Protein AF-A0A4Q2LUY7-F1 (afdb_monomer_lite)

pLDDT: mean 90.6, std 12.06, range [41.84, 98.25]

Secondary structure (DSSP, 8-state):
-EEEE-BHHHHHHHHHHHHTTS--SEEEEPPSEEETTTTEEESHHHHHHHTT--EEEEEEE-SEEETTTEEEESSHHHHHHHHHHHHHEEEEEEEE-GGGBT---SEEEE-GGG--EEEESSPPPGGGGGGGGTEEEEEETTTEEEEEE---

Foldseek 3Di:
DEEEFQAQVVVVVVVVCVVVVVDDDHYHHQAACADPVRNGHFDDSSLVVLLVAAEAEDEAEAQAAAQVQGTHHQDPRSLSNLLSSLVRYPAYEYEDEPNRANDHHDGRSDHNVSHFKYKYLDDHDPVCVVVLVQWPWDDDPVSIIITGGDDD

Radius of gyration: 15.7 Å; chains: 1; bounding box: 31×31×40 Å

Structure (mmCIF, N/CA/C/O backbone):
data_AF-A0A4Q2LUY7-F1
#
_entry.id   AF-A0A4Q2LUY7-F1
#
loop_
_atom_site.group_PDB
_atom_site.id
_atom_site.type_symbol
_atom_site.label_atom_id
_atom_site.label_alt_id
_atom_site.label_comp_id
_atom_site.label_asym_id
_atom_site.label_entity_id
_atom_site.label_seq_id
_atom_site.pdbx_PDB_ins_code
_atom_site.Cartn_x
_atom_site.Cartn_y
_atom_site.Cartn_z
_atom_site.occupancy
_atom_site.B_iso_or_equiv
_atom_site.auth_seq_id
_atom_site.auth_comp_id
_atom_site.auth_asym_id
_atom_site.auth_atom_id
_atom_site.pdbx_PDB_model_num
ATOM 1 N N . MET A 1 1 ? -18.488 5.460 6.030 1.00 92.62 1 MET A N 1
ATOM 2 C CA . MET A 1 1 ? -17.268 4.852 5.450 1.00 92.62 1 MET A CA 1
ATOM 3 C C . MET A 1 1 ? -16.310 4.504 6.582 1.00 92.62 1 MET A C 1
ATOM 5 O O . MET A 1 1 ? -16.239 5.269 7.539 1.00 92.62 1 MET A O 1
ATOM 9 N N . THR A 1 2 ? -15.612 3.371 6.491 1.00 96.94 2 THR A N 1
ATOM 10 C CA . THR A 1 2 ? -14.588 2.959 7.467 1.00 96.94 2 THR A CA 1
ATOM 11 C C . THR A 1 2 ? -13.242 2.887 6.763 1.00 96.94 2 THR A C 1
ATOM 13 O O . THR A 1 2 ? -13.165 2.321 5.676 1.00 96.94 2 THR A O 1
ATOM 16 N N . ILE A 1 3 ? -12.204 3.462 7.365 1.00 97.69 3 ILE A N 1
ATOM 17 C CA . ILE A 1 3 ? -10.841 3.465 6.832 1.00 97.69 3 ILE A CA 1
ATOM 18 C C . ILE A 1 3 ? -9.940 2.735 7.817 1.00 97.69 3 ILE A C 1
ATOM 20 O O . ILE A 1 3 ? -9.908 3.072 9.000 1.00 97.69 3 ILE A O 1
ATOM 24 N N . LEU A 1 4 ? -9.220 1.737 7.315 1.00 97.69 4 LEU A N 1
ATOM 25 C CA . LEU A 1 4 ? -8.141 1.072 8.028 1.00 97.69 4 LEU A CA 1
ATOM 26 C C . LEU A 1 4 ? -6.831 1.617 7.466 1.00 97.69 4 LEU A C 1
ATOM 28 O O . LEU A 1 4 ? -6.673 1.673 6.248 1.00 97.69 4 LEU A O 1
ATOM 32 N N . THR A 1 5 ? -5.914 2.041 8.329 1.00 97.25 5 THR A N 1
ATOM 33 C CA . THR A 1 5 ? -4.608 2.549 7.896 1.00 97.25 5 THR A CA 1
ATOM 34 C C . THR A 1 5 ? -3.522 2.109 8.855 1.00 97.25 5 THR A C 1
ATOM 36 O O . THR A 1 5 ? -3.697 2.173 10.069 1.00 97.25 5 THR A O 1
ATOM 39 N N . ASN A 1 6 ? -2.391 1.685 8.310 1.00 96.75 6 ASN A N 1
ATOM 40 C CA . ASN A 1 6 ? -1.151 1.522 9.056 1.00 96.75 6 ASN A CA 1
ATOM 41 C C . ASN A 1 6 ? -0.205 2.726 8.862 1.00 96.75 6 ASN A C 1
ATOM 43 O O . ASN A 1 6 ? 0.820 2.816 9.523 1.00 96.75 6 ASN A O 1
ATOM 47 N N . SER A 1 7 ? -0.548 3.672 7.981 1.00 97.00 7 SER A N 1
ATOM 48 C CA . SER A 1 7 ? 0.193 4.921 7.795 1.00 97.00 7 SER A CA 1
ATOM 49 C C . SER A 1 7 ? -0.200 5.945 8.859 1.00 97.00 7 SER A C 1
ATOM 51 O O . SER A 1 7 ? -1.373 6.327 8.965 1.00 97.00 7 SER A O 1
ATOM 53 N N . LEU A 1 8 ? 0.795 6.427 9.607 1.00 96.75 8 LEU A N 1
ATOM 54 C CA . LEU A 1 8 ? 0.646 7.514 10.573 1.00 96.75 8 LEU A CA 1
ATOM 55 C C . LEU A 1 8 ? 0.355 8.845 9.882 1.00 96.75 8 LEU A C 1
ATOM 57 O O . LEU A 1 8 ? -0.494 9.602 10.351 1.00 96.75 8 LEU A O 1
ATOM 61 N N . ALA A 1 9 ? 1.005 9.105 8.744 1.00 95.38 9 ALA A N 1
ATOM 62 C CA . ALA A 1 9 ? 0.749 10.300 7.947 1.00 95.38 9 ALA A CA 1
ATOM 63 C C . ALA A 1 9 ? -0.723 10.356 7.506 1.00 95.38 9 ALA A C 1
ATOM 65 O O . ALA A 1 9 ? -1.411 11.354 7.727 1.00 95.38 9 ALA A O 1
ATOM 66 N N . ALA A 1 10 ? -1.246 9.253 6.959 1.00 96.25 10 ALA A N 1
ATOM 67 C CA . ALA A 1 10 ? -2.651 9.169 6.572 1.00 96.25 10 ALA A CA 1
ATOM 68 C C . ALA A 1 10 ? -3.587 9.285 7.784 1.00 96.25 10 ALA A C 1
ATOM 70 O O . ALA A 1 10 ? -4.584 10.003 7.716 1.00 96.25 10 ALA A O 1
ATOM 71 N N . ALA A 1 11 ? -3.264 8.629 8.905 1.00 97.50 11 ALA A N 1
ATOM 72 C CA . ALA A 1 11 ? -4.050 8.730 10.134 1.00 97.50 11 ALA A CA 1
ATOM 73 C C . ALA A 1 11 ? -4.166 10.183 10.625 1.00 97.50 11 ALA A C 1
ATOM 75 O O . ALA A 1 11 ? -5.263 10.619 10.980 1.00 97.50 11 ALA A O 1
ATOM 76 N N . TYR A 1 12 ? -3.073 10.948 10.573 1.00 97.19 12 TYR A N 1
ATOM 77 C CA . TYR A 1 12 ? -3.058 12.362 10.941 1.00 97.19 12 TYR A CA 1
ATOM 78 C C . TYR A 1 12 ? -3.977 13.203 10.043 1.00 97.19 12 TYR A C 1
ATOM 80 O O . TYR A 1 12 ? -4.854 13.910 10.543 1.00 97.19 12 TYR A O 1
ATOM 88 N N . TYR A 1 13 ? -3.867 13.070 8.716 1.00 97.25 13 TYR A N 1
ATOM 89 C CA . TYR A 1 13 ? -4.734 13.805 7.785 1.00 97.25 13 TYR A CA 1
ATOM 90 C C . TYR A 1 13 ? -6.215 13.422 7.910 1.00 97.25 13 TYR A C 1
ATOM 92 O O . TYR A 1 13 ? -7.100 14.270 7.743 1.00 97.25 13 TYR A O 1
ATOM 100 N N . LEU A 1 14 ? -6.506 12.154 8.206 1.00 97.44 14 LEU A N 1
ATOM 101 C CA . LEU A 1 14 ? -7.869 11.683 8.445 1.00 97.44 14 LEU A CA 1
ATOM 102 C C . LEU A 1 14 ? -8.441 12.254 9.743 1.00 97.44 14 LEU A C 1
ATOM 104 O O . LEU A 1 14 ? -9.591 12.686 9.749 1.00 97.44 14 LEU A O 1
ATOM 108 N N . MET A 1 15 ? -7.643 12.312 10.810 1.00 97.44 15 MET A N 1
ATOM 109 C CA . MET A 1 15 ? -8.019 12.943 12.076 1.00 97.44 15 MET A CA 1
ATOM 110 C C . MET A 1 15 ? -8.332 14.433 11.886 1.00 97.44 15 MET A C 1
ATOM 112 O O . MET A 1 15 ? -9.402 14.888 12.281 1.00 97.44 15 MET A O 1
ATOM 116 N N . GLU A 1 16 ? -7.453 15.178 11.214 1.00 97.88 16 GLU A N 1
ATOM 117 C CA . GLU A 1 16 ? -7.684 16.583 10.842 1.00 97.88 16 GLU A CA 1
ATOM 118 C C . GLU A 1 16 ? -8.991 16.751 10.048 1.00 97.88 16 GLU A C 1
ATOM 120 O O . GLU A 1 16 ? -9.779 17.673 10.275 1.00 97.88 16 GLU A O 1
ATOM 125 N N . SER A 1 17 ? -9.258 15.835 9.115 1.00 97.44 17 SER A N 1
ATOM 126 C CA . SER A 1 17 ? -10.468 15.863 8.287 1.00 97.44 17 SER A CA 1
ATOM 127 C C . SER A 1 17 ? -11.742 15.543 9.080 1.00 97.44 17 SER A C 1
ATOM 129 O O . SER A 1 17 ? -12.781 16.137 8.793 1.00 97.44 17 SER A O 1
ATOM 131 N N . LEU A 1 18 ? -11.669 14.657 10.082 1.00 96.94 18 LEU A N 1
ATOM 132 C CA . LEU A 1 18 ? -12.763 14.386 11.024 1.00 96.94 18 LEU A CA 1
ATOM 133 C C . LEU A 1 18 ? -13.053 15.613 11.894 1.00 96.94 18 LEU A C 1
ATOM 135 O O . LEU A 1 18 ? -14.195 16.060 11.962 1.00 96.94 18 LEU A O 1
ATOM 139 N N . ASN A 1 19 ? -12.017 16.191 12.509 1.00 97.38 19 ASN A N 1
ATOM 140 C CA . ASN A 1 19 ? -12.147 17.342 13.407 1.00 97.38 19 ASN A CA 1
ATOM 141 C C . ASN A 1 19 ? -12.690 18.586 12.688 1.00 97.38 19 ASN A C 1
ATOM 143 O O . ASN A 1 19 ? -13.442 19.361 13.272 1.00 97.38 19 ASN A O 1
ATOM 147 N N . SER A 1 20 ? -12.337 18.761 11.411 1.00 97.50 20 SER A N 1
ATOM 148 C CA . SER A 1 20 ? -12.824 19.861 10.566 1.00 97.50 20 SER A CA 1
ATOM 149 C C . SER A 1 20 ? -14.149 19.571 9.848 1.00 97.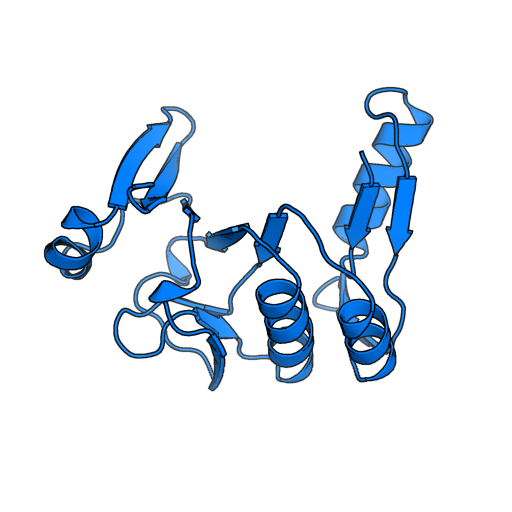50 20 SER A C 1
ATOM 151 O O . SER A 1 20 ? -14.618 20.410 9.083 1.00 97.50 20 SER A O 1
ATOM 153 N N . GLY A 1 21 ? -14.753 18.392 10.040 1.00 96.62 21 GLY A N 1
ATOM 154 C CA . GLY A 1 21 ? -16.014 18.011 9.392 1.00 96.62 21 GLY A CA 1
ATOM 155 C C . GLY A 1 21 ? -15.931 17.787 7.874 1.00 96.62 21 GLY A C 1
ATOM 156 O O . GLY A 1 21 ? -16.963 17.610 7.230 1.00 96.62 21 GLY A O 1
ATOM 157 N N . ARG A 1 22 ? -14.727 17.760 7.280 1.00 96.31 22 ARG A N 1
ATOM 158 C CA . ARG A 1 22 ? -14.513 17.459 5.846 1.00 96.31 22 ARG A CA 1
ATOM 159 C C . ARG A 1 22 ? -14.724 15.983 5.511 1.00 96.31 22 ARG A C 1
ATOM 161 O O . ARG A 1 22 ? -14.891 15.627 4.347 1.00 96.31 22 ARG A O 1
ATOM 168 N N . PHE A 1 23 ? -14.689 15.127 6.523 1.00 92.69 23 PHE A N 1
ATOM 169 C CA . PHE A 1 23 ? -14.927 13.698 6.419 1.00 92.69 23 PHE A CA 1
ATOM 170 C C . PHE A 1 23 ? -15.765 13.231 7.613 1.00 92.69 23 PHE A C 1
ATOM 172 O O . PHE A 1 23 ? -15.579 13.703 8.730 1.00 92.69 23 PHE A O 1
ATOM 179 N N . SER A 1 24 ? -16.666 12.275 7.384 1.00 94.88 24 SER A N 1
ATOM 180 C CA . SER A 1 24 ? -17.398 11.576 8.438 1.00 94.88 24 SER A CA 1
ATOM 181 C C . SER A 1 24 ? -17.274 10.063 8.256 1.00 94.88 24 SER A C 1
ATOM 183 O O . SER A 1 24 ? -17.415 9.513 7.158 1.00 94.88 24 SER A O 1
ATOM 185 N N . GLY A 1 25 ? -16.980 9.361 9.347 1.00 95.62 25 GLY A N 1
ATOM 186 C CA . GLY A 1 25 ? -16.770 7.922 9.311 1.00 95.62 25 GLY A CA 1
ATOM 187 C C . GLY A 1 25 ? -15.943 7.414 10.479 1.00 95.62 25 GLY A C 1
ATOM 188 O O . GLY A 1 25 ? -15.741 8.113 11.468 1.00 95.62 25 GLY A O 1
ATOM 189 N N . LYS A 1 26 ? -15.471 6.174 10.349 1.00 96.81 26 LYS A N 1
ATOM 190 C CA . LYS A 1 26 ? -14.622 5.513 11.343 1.00 96.81 26 LYS A CA 1
ATOM 191 C C . LYS A 1 26 ? -13.213 5.349 10.792 1.00 96.81 26 LYS A C 1
ATOM 193 O O . LYS A 1 26 ? -13.049 4.891 9.664 1.00 96.81 26 LYS A O 1
ATOM 198 N N . VAL A 1 27 ? -12.214 5.668 11.605 1.00 97.38 27 VAL A N 1
ATOM 199 C CA . VAL A 1 27 ? -10.804 5.399 11.307 1.00 97.38 27 VAL A CA 1
ATOM 200 C C . VAL A 1 27 ? -10.303 4.367 12.309 1.00 97.38 27 VAL A C 1
ATOM 202 O O . VAL A 1 27 ? -10.523 4.508 13.510 1.00 97.38 27 VAL A O 1
ATOM 205 N N . ILE A 1 28 ? -9.678 3.308 11.807 1.00 96.94 28 ILE A N 1
ATOM 206 C CA . ILE A 1 28 ? -9.009 2.279 12.599 1.00 96.94 28 ILE A CA 1
ATOM 207 C C . ILE A 1 28 ? -7.534 2.334 12.221 1.00 96.94 28 ILE A C 1
ATOM 209 O O . ILE A 1 28 ? -7.175 2.072 11.072 1.00 96.94 28 ILE A O 1
ATOM 213 N N . VAL A 1 29 ? -6.686 2.686 13.183 1.00 96.94 29 VAL A N 1
ATOM 214 C CA . VAL A 1 29 ? -5.236 2.633 12.998 1.00 96.94 29 VAL A CA 1
ATOM 215 C C . VAL A 1 29 ? -4.768 1.222 13.331 1.00 96.94 29 VAL A C 1
ATOM 217 O O . VAL A 1 29 ? -5.043 0.713 14.418 1.00 96.94 29 VAL A O 1
ATOM 220 N N . ILE A 1 30 ? -4.106 0.577 12.376 1.00 95.50 30 ILE A N 1
ATOM 221 C CA . ILE A 1 30 ? -3.534 -0.756 12.546 1.00 95.50 30 ILE A CA 1
ATOM 222 C C . ILE A 1 30 ? -2.234 -0.603 13.344 1.00 95.50 30 ILE A C 1
ATOM 224 O O . ILE A 1 30 ? -1.324 0.102 12.917 1.00 95.50 30 ILE A O 1
ATOM 228 N N . GLY A 1 31 ? -2.185 -1.225 14.524 1.00 93.75 31 GLY A N 1
ATOM 229 C CA . GLY A 1 31 ? -1.021 -1.218 15.414 1.00 93.75 31 GLY A CA 1
ATOM 230 C C . GLY A 1 31 ? 0.050 -2.243 15.024 1.00 93.75 31 GLY A C 1
ATOM 231 O O . GLY A 1 31 ? -0.160 -3.065 14.134 1.00 93.75 31 GLY A O 1
ATOM 232 N N . GLY A 1 32 ? 1.192 -2.201 15.715 1.00 95.50 32 GLY A N 1
ATOM 233 C CA . GLY A 1 32 ? 2.371 -3.004 15.386 1.00 95.50 32 GLY A CA 1
ATOM 234 C C . GLY A 1 32 ? 3.677 -2.275 15.693 1.00 95.50 32 GLY A C 1
ATOM 235 O O . GLY A 1 32 ? 3.738 -1.457 16.612 1.00 95.50 32 GLY A O 1
ATOM 236 N N . GLU A 1 33 ? 4.706 -2.584 14.917 1.00 96.06 33 GLU A N 1
ATOM 237 C CA . GLU A 1 33 ? 6.043 -2.001 15.000 1.00 96.06 33 GLU A CA 1
ATOM 238 C C . GLU A 1 33 ? 6.119 -0.717 14.173 1.00 96.06 33 GLU A C 1
ATOM 240 O O . GLU A 1 33 ? 5.688 -0.682 13.024 1.00 96.06 33 GLU A O 1
ATOM 245 N N . LEU A 1 34 ? 6.643 0.355 14.766 1.00 96.12 34 LEU A N 1
ATOM 246 C CA . LEU A 1 34 ? 6.767 1.658 14.117 1.00 96.12 34 LEU A CA 1
ATOM 247 C C . LEU A 1 34 ? 7.992 1.692 13.197 1.00 96.12 34 LEU A C 1
ATOM 249 O O . LEU A 1 34 ? 9.105 1.458 13.663 1.00 96.12 34 LEU A O 1
ATOM 253 N N . ASN A 1 35 ? 7.798 2.110 11.946 1.00 94.81 35 ASN A N 1
ATOM 254 C CA . ASN A 1 35 ? 8.866 2.562 11.061 1.00 94.81 35 ASN A CA 1
ATOM 255 C C . ASN A 1 35 ? 8.835 4.103 10.961 1.00 94.81 35 ASN A C 1
ATOM 257 O O . ASN A 1 35 ? 7.969 4.663 10.279 1.00 94.81 35 ASN A O 1
ATOM 261 N N . PRO A 1 36 ? 9.755 4.821 11.636 1.00 93.88 36 PRO A N 1
ATOM 262 C CA . PRO A 1 36 ? 9.765 6.282 11.623 1.00 93.88 36 PRO A CA 1
ATOM 263 C C . PRO A 1 36 ? 10.072 6.886 10.249 1.00 93.88 36 PRO A C 1
ATOM 265 O O . PRO A 1 36 ? 9.510 7.927 9.914 1.00 93.88 36 PRO A O 1
ATOM 268 N N . GLU A 1 37 ? 10.938 6.248 9.456 1.00 92.69 37 GLU A N 1
ATOM 269 C CA . GLU A 1 37 ? 11.359 6.762 8.145 1.00 92.69 37 GLU A CA 1
ATOM 270 C C . GLU A 1 37 ? 10.210 6.725 7.136 1.00 92.69 37 GLU A C 1
ATOM 272 O O . GLU A 1 37 ? 10.023 7.662 6.361 1.00 92.69 37 GLU A O 1
ATOM 277 N N . GLN A 1 38 ? 9.405 5.665 7.185 1.00 91.31 38 GLN A N 1
ATOM 278 C CA . GLN A 1 38 ? 8.254 5.477 6.299 1.00 91.31 38 GLN A CA 1
ATOM 279 C C . GLN A 1 38 ? 6.942 6.014 6.883 1.00 91.31 38 GLN A C 1
ATOM 281 O O . GLN A 1 38 ? 5.918 6.030 6.199 1.00 91.31 38 GLN A O 1
ATOM 286 N N . GLN A 1 39 ? 6.961 6.477 8.139 1.00 95.25 39 GLN A N 1
ATOM 287 C CA . GLN A 1 39 ? 5.778 6.921 8.880 1.00 95.25 39 GLN A CA 1
ATOM 288 C C . GLN A 1 39 ? 4.643 5.884 8.842 1.00 95.25 39 GLN A C 1
ATOM 290 O O . GLN A 1 39 ? 3.464 6.221 8.672 1.00 95.25 39 GLN A O 1
ATOM 295 N N . SER A 1 40 ? 5.009 4.615 8.998 1.00 95.88 40 SER A N 1
ATOM 296 C CA . SER A 1 40 ? 4.120 3.458 8.921 1.00 95.88 40 SER A CA 1
ATOM 297 C C . SER A 1 40 ? 4.252 2.575 10.158 1.00 95.88 40 SER A C 1
ATOM 299 O O . SER A 1 40 ? 5.188 2.686 10.951 1.00 95.88 40 SER A O 1
ATOM 301 N N . ILE A 1 41 ? 3.262 1.710 10.338 1.00 97.06 41 ILE A N 1
ATOM 302 C CA . ILE A 1 41 ? 3.240 0.663 11.347 1.00 97.06 41 ILE A CA 1
ATOM 303 C C . ILE A 1 41 ? 3.134 -0.679 10.621 1.00 97.06 41 ILE A C 1
ATOM 305 O O . ILE A 1 41 ? 2.301 -0.842 9.733 1.00 97.06 41 ILE A O 1
ATOM 309 N N . SER A 1 42 ? 3.946 -1.661 10.979 1.00 95.25 42 SER A N 1
ATOM 310 C CA . SER A 1 42 ? 3.936 -2.976 10.331 1.00 95.25 42 SER A CA 1
ATOM 311 C C . SER A 1 42 ? 4.224 -4.099 11.334 1.00 95.25 42 SER A C 1
ATOM 313 O O . SER A 1 42 ? 4.050 -3.930 12.544 1.00 95.25 42 SER A O 1
ATOM 315 N N . GLY A 1 43 ? 4.558 -5.290 10.841 1.00 94.62 43 GLY A N 1
ATOM 316 C CA . GLY A 1 43 ? 4.836 -6.461 11.665 1.00 94.62 43 GLY A CA 1
ATOM 317 C C . GLY A 1 43 ? 3.603 -7.296 12.024 1.00 94.62 43 GLY A C 1
ATOM 318 O O . GLY A 1 43 ? 2.454 -6.993 11.678 1.00 94.62 43 GLY A O 1
ATOM 319 N N . ALA A 1 44 ? 3.859 -8.381 12.756 1.00 94.44 44 ALA A N 1
ATOM 320 C CA . ALA A 1 44 ? 2.923 -9.495 12.915 1.00 94.44 44 ALA A CA 1
ATOM 321 C C . ALA A 1 44 ? 1.573 -9.111 13.549 1.00 94.44 44 ALA A C 1
ATOM 323 O O . ALA A 1 44 ? 0.546 -9.710 13.224 1.00 94.44 44 ALA A O 1
ATOM 324 N N . LEU A 1 45 ? 1.552 -8.107 14.435 1.00 94.38 45 LEU A N 1
ATOM 325 C CA . LEU A 1 45 ? 0.312 -7.617 15.047 1.00 94.38 45 LEU A CA 1
ATOM 326 C C . LEU A 1 45 ? -0.625 -7.024 13.993 1.00 94.38 45 LEU A C 1
ATOM 328 O O . LEU A 1 45 ? -1.795 -7.405 13.925 1.00 94.38 45 LEU A O 1
ATOM 332 N N . GLY A 1 46 ? -0.107 -6.134 13.147 1.00 94.38 46 GLY A N 1
ATOM 333 C CA . GLY A 1 46 ? -0.892 -5.510 12.091 1.00 94.38 46 GLY A CA 1
ATOM 334 C C . GLY A 1 46 ? -1.354 -6.525 11.051 1.00 94.38 46 GLY A C 1
ATOM 335 O O . GLY A 1 46 ? -2.512 -6.502 10.634 1.00 94.38 46 GLY A O 1
ATOM 336 N N . GLU A 1 47 ? -0.487 -7.472 10.691 1.00 95.12 47 GLU A N 1
ATOM 337 C CA . GLU A 1 47 ? -0.818 -8.550 9.754 1.00 95.12 47 GLU A CA 1
ATOM 338 C C . GLU A 1 47 ? -1.941 -9.452 10.278 1.00 95.12 47 GLU A C 1
ATOM 340 O O . GLU A 1 47 ? -2.893 -9.760 9.553 1.00 95.12 47 GLU A O 1
ATOM 345 N N . GLY A 1 48 ? -1.857 -9.850 11.551 1.00 94.69 48 GLY A N 1
ATOM 346 C CA . GLY A 1 48 ? -2.874 -10.665 12.210 1.00 94.69 48 GLY A CA 1
ATOM 347 C C . GLY A 1 48 ? -4.216 -9.943 12.309 1.00 94.69 48 GLY A C 1
ATOM 348 O O . GLY A 1 48 ? -5.263 -10.541 12.054 1.00 94.69 48 GLY A O 1
ATOM 349 N N . VAL A 1 49 ? -4.200 -8.643 12.607 1.00 92.69 49 VAL A N 1
ATOM 350 C CA . VAL A 1 49 ? -5.401 -7.798 12.588 1.00 92.69 49 VAL A CA 1
ATOM 351 C C . VAL A 1 49 ? -5.984 -7.739 11.177 1.00 92.69 49 VAL A C 1
ATOM 353 O O . VAL A 1 49 ? -7.172 -8.004 11.007 1.00 92.69 49 VAL A O 1
ATOM 356 N N . MET A 1 50 ? -5.165 -7.476 10.156 1.00 94.06 50 MET A N 1
ATOM 357 C CA . MET A 1 50 ? -5.627 -7.341 8.771 1.00 94.06 50 MET A CA 1
ATOM 358 C C . MET A 1 50 ? -6.302 -8.616 8.247 1.00 94.06 50 MET A C 1
ATOM 360 O O . MET A 1 50 ? -7.286 -8.529 7.516 1.00 94.06 50 MET A O 1
ATOM 364 N N . SER A 1 51 ? -5.846 -9.794 8.687 1.00 90.50 51 SER A N 1
ATOM 365 C CA . SER A 1 51 ? -6.445 -11.086 8.320 1.00 90.50 51 SER A CA 1
ATOM 366 C C . SER 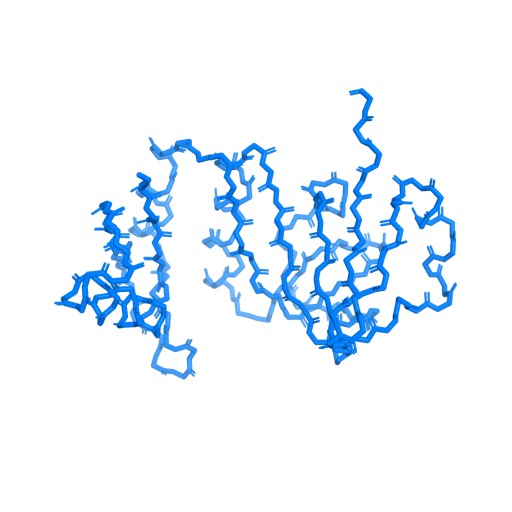A 1 51 ? -7.900 -11.275 8.782 1.00 90.50 51 SER A C 1
ATOM 368 O O . SER A 1 51 ? -8.614 -12.121 8.244 1.00 90.50 51 SER A O 1
ATOM 370 N N . GLN A 1 52 ? -8.360 -10.477 9.751 1.00 94.06 52 GLN A N 1
ATOM 371 C CA . GLN A 1 52 ? -9.726 -10.526 10.284 1.00 94.06 52 GLN A CA 1
ATOM 372 C C . GLN A 1 52 ? -10.688 -9.598 9.534 1.00 94.06 52 GLN A C 1
ATOM 374 O O . GLN A 1 52 ? -11.899 -9.653 9.754 1.00 94.06 52 GLN A O 1
ATOM 379 N N . PHE A 1 53 ? -10.171 -8.743 8.648 1.00 95.38 53 PHE A N 1
ATOM 380 C CA . PHE A 1 53 ? -10.976 -7.790 7.900 1.00 95.38 53 PHE A CA 1
ATOM 381 C C . PHE A 1 53 ? -11.181 -8.228 6.455 1.00 95.38 53 PHE A C 1
ATOM 383 O O . PHE A 1 53 ? -10.337 -8.861 5.825 1.00 95.38 53 PHE A O 1
ATOM 390 N N . ARG A 1 54 ? -12.320 -7.813 5.906 1.00 97.06 54 ARG A N 1
ATOM 391 C CA . ARG A 1 54 ? -12.529 -7.702 4.464 1.00 97.06 54 ARG A CA 1
ATOM 392 C C . ARG A 1 54 ? -12.837 -6.251 4.151 1.00 97.06 54 ARG A C 1
ATOM 394 O O . ARG A 1 54 ? -13.618 -5.626 4.868 1.00 97.06 54 ARG A O 1
ATOM 401 N N . VAL A 1 55 ? -12.208 -5.721 3.110 1.00 97.44 55 VAL A N 1
ATOM 402 C CA . VAL A 1 55 ? -12.365 -4.321 2.705 1.00 97.44 55 VAL A CA 1
ATOM 403 C C . VAL A 1 55 ? -12.754 -4.230 1.236 1.00 97.44 55 VAL A C 1
ATOM 405 O O . VAL A 1 55 ? -12.401 -5.079 0.415 1.00 97.44 55 VAL A O 1
ATOM 408 N N . ASP A 1 56 ? -13.482 -3.176 0.884 1.00 98.00 56 ASP A N 1
ATOM 409 C CA . ASP A 1 56 ? -13.877 -2.957 -0.508 1.00 98.00 56 ASP A CA 1
ATOM 410 C C . ASP A 1 56 ? -12.667 -2.585 -1.371 1.00 98.00 56 ASP A C 1
ATOM 412 O O . ASP A 1 56 ? -12.548 -3.027 -2.514 1.00 98.00 56 ASP A O 1
ATOM 416 N N . LYS A 1 57 ? -11.761 -1.768 -0.819 1.00 98.00 57 LYS A N 1
ATOM 417 C CA . LYS A 1 57 ? -10.610 -1.199 -1.523 1.00 98.00 57 LYS A CA 1
ATOM 418 C C . LYS A 1 57 ? -9.364 -1.197 -0.644 1.00 98.00 57 LYS A C 1
ATOM 420 O O . LYS A 1 57 ? -9.452 -0.841 0.528 1.00 98.00 57 LYS A O 1
ATOM 425 N N . ALA A 1 58 ? -8.217 -1.509 -1.240 1.00 97.94 58 ALA A N 1
ATOM 426 C CA . ALA A 1 58 ? -6.898 -1.273 -0.662 1.00 97.94 58 ALA A CA 1
ATOM 427 C C . ALA A 1 58 ? -6.100 -0.322 -1.555 1.00 97.94 58 ALA A C 1
ATOM 429 O O . ALA A 1 58 ? -6.024 -0.536 -2.765 1.00 97.94 58 ALA A O 1
ATOM 430 N N . PHE A 1 59 ? -5.505 0.701 -0.943 1.00 97.62 59 PHE A N 1
ATOM 431 C CA . PHE A 1 59 ? -4.559 1.613 -1.580 1.00 97.62 59 PHE A CA 1
ATOM 432 C C . PHE A 1 59 ? -3.156 1.237 -1.114 1.00 97.62 59 PHE A C 1
ATOM 434 O O . PHE A 1 59 ? -2.895 1.271 0.085 1.00 97.62 59 PHE A O 1
ATOM 441 N N . ILE A 1 60 ? -2.289 0.844 -2.043 1.00 96.81 60 ILE A N 1
ATOM 442 C CA . ILE A 1 60 ? -0.980 0.257 -1.747 1.00 96.81 60 ILE A CA 1
ATOM 443 C C . ILE A 1 60 ? 0.112 1.101 -2.404 1.00 96.81 60 ILE A C 1
ATOM 445 O O . ILE A 1 60 ? 0.088 1.310 -3.618 1.00 96.81 60 ILE A O 1
ATOM 449 N N . SER A 1 61 ? 1.054 1.581 -1.593 1.00 93.69 61 SER A N 1
ATOM 450 C CA . SER A 1 61 ? 2.338 2.104 -2.073 1.00 93.69 61 SER A CA 1
ATOM 451 C C . SER A 1 61 ? 3.283 0.939 -2.361 1.00 93.69 61 SER A C 1
ATOM 453 O O . SER A 1 61 ? 3.143 -0.124 -1.759 1.00 93.69 61 SER A O 1
ATOM 455 N N . VAL A 1 62 ? 4.215 1.117 -3.295 1.00 96.50 62 VAL A N 1
ATOM 456 C CA . VAL A 1 62 ? 5.108 0.043 -3.751 1.00 96.50 62 VAL A CA 1
ATOM 457 C C . VAL A 1 62 ? 6.535 0.541 -3.974 1.00 96.50 62 VAL A C 1
ATOM 459 O O . VAL A 1 62 ? 6.766 1.675 -4.402 1.00 96.50 62 VAL A O 1
ATOM 462 N N . GLY A 1 63 ? 7.505 -0.346 -3.768 1.00 96.69 63 GLY A N 1
ATOM 463 C CA . GLY A 1 63 ? 8.897 -0.161 -4.177 1.00 96.69 63 GLY A CA 1
ATOM 464 C C . GLY A 1 63 ? 9.127 -0.335 -5.685 1.00 96.69 63 GLY A C 1
ATOM 465 O O . GLY A 1 63 ? 10.062 0.263 -6.223 1.00 96.69 63 GLY A O 1
ATOM 466 N N . GLY A 1 64 ? 8.274 -1.097 -6.377 1.00 97.12 64 GLY A N 1
ATOM 467 C CA . GLY A 1 64 ? 8.340 -1.272 -7.829 1.00 97.12 64 GLY A CA 1
ATOM 468 C C . GLY A 1 64 ? 7.166 -2.047 -8.432 1.00 97.12 64 GLY A C 1
ATOM 469 O O . GLY A 1 64 ? 6.562 -2.898 -7.772 1.00 97.12 64 GLY A O 1
ATOM 470 N N . ILE A 1 65 ? 6.868 -1.753 -9.702 1.00 96.94 65 ILE A N 1
ATOM 471 C CA . ILE A 1 65 ? 5.907 -2.467 -10.550 1.00 96.94 65 ILE A CA 1
ATOM 472 C C . ILE A 1 65 ? 6.625 -3.018 -11.783 1.00 96.94 65 ILE A C 1
ATOM 474 O O . ILE A 1 65 ? 7.218 -2.260 -12.555 1.00 96.94 65 ILE A O 1
ATOM 478 N N . SER A 1 66 ? 6.487 -4.316 -12.035 1.00 94.94 66 SER A N 1
ATOM 479 C CA . SER A 1 66 ? 6.970 -4.969 -13.251 1.00 94.94 66 SER A CA 1
ATOM 480 C C . SER A 1 66 ? 5.924 -5.922 -13.830 1.00 94.94 66 SER A C 1
ATOM 482 O O . SER A 1 66 ? 5.062 -6.453 -13.127 1.00 94.94 66 SER A O 1
ATOM 484 N N . LEU A 1 67 ? 6.012 -6.175 -15.138 1.00 91.94 67 LEU A N 1
ATOM 485 C CA . LEU A 1 67 ? 5.159 -7.169 -15.800 1.00 91.94 67 LEU A CA 1
ATOM 486 C C . LEU A 1 67 ? 5.501 -8.608 -15.384 1.00 91.94 67 LEU A C 1
ATOM 488 O O . LEU A 1 67 ? 4.656 -9.489 -15.516 1.00 91.94 67 LEU A O 1
ATOM 492 N N . VAL A 1 68 ? 6.730 -8.839 -14.909 1.00 90.31 68 VAL A N 1
ATOM 493 C CA . VAL A 1 68 ? 7.254 -10.171 -14.582 1.00 90.31 68 VAL A CA 1
ATOM 494 C C . VAL A 1 68 ? 6.950 -10.545 -13.133 1.00 90.31 68 VAL A C 1
ATOM 496 O O . VAL A 1 68 ? 6.415 -11.622 -12.891 1.00 90.31 68 VAL A O 1
ATOM 499 N N . ARG A 1 69 ? 7.248 -9.658 -12.174 1.00 91.19 69 ARG A N 1
ATOM 500 C CA . ARG A 1 69 ? 7.098 -9.919 -10.728 1.00 91.19 69 ARG A CA 1
ATOM 501 C C . ARG A 1 69 ? 5.906 -9.215 -10.079 1.00 91.19 69 ARG A C 1
ATOM 503 O O . ARG A 1 69 ? 5.720 -9.305 -8.874 1.00 91.19 69 ARG A O 1
ATOM 510 N N . GLY A 1 70 ? 5.089 -8.503 -10.854 1.00 95.75 70 GLY A N 1
ATOM 511 C C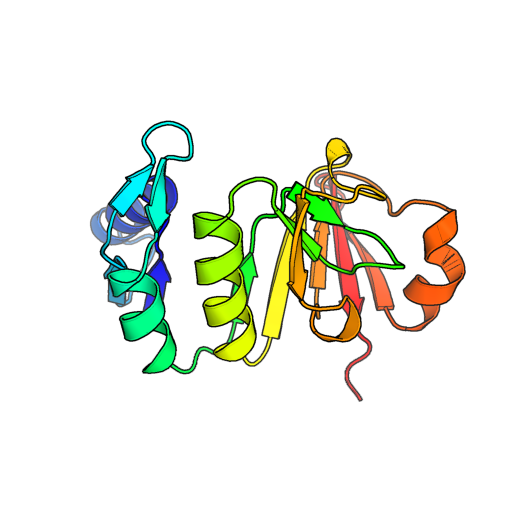A . GLY A 1 70 ? 3.949 -7.767 -10.318 1.00 95.75 70 GLY A CA 1
ATOM 512 C C . GLY A 1 70 ? 4.378 -6.567 -9.486 1.00 95.75 70 GLY A C 1
ATOM 513 O O . GLY A 1 70 ? 5.200 -5.769 -9.935 1.00 95.75 70 GLY A O 1
ATOM 514 N N . ILE A 1 71 ? 3.791 -6.416 -8.300 1.00 98.00 71 ILE A N 1
ATOM 515 C CA . ILE A 1 71 ? 4.153 -5.344 -7.370 1.00 98.00 71 ILE A CA 1
ATOM 516 C C . ILE A 1 71 ? 5.042 -5.864 -6.251 1.00 98.00 71 ILE A C 1
ATOM 518 O O . ILE A 1 71 ? 4.862 -6.979 -5.768 1.00 98.00 71 ILE A O 1
ATOM 522 N N . SER A 1 72 ? 6.003 -5.047 -5.837 1.00 98.25 72 SER A N 1
ATOM 523 C CA . SER A 1 72 ? 7.047 -5.425 -4.883 1.00 98.25 72 SER A CA 1
ATOM 524 C C . SER A 1 72 ? 7.470 -4.247 -4.007 1.00 98.25 72 SER A C 1
ATOM 526 O O . SER A 1 72 ? 7.275 -3.095 -4.396 1.00 98.25 72 SER A O 1
ATOM 528 N N . ASP A 1 73 ? 8.066 -4.541 -2.852 1.00 97.19 73 ASP A N 1
ATOM 529 C CA . ASP A 1 73 ? 8.679 -3.570 -1.943 1.00 97.19 73 ASP A CA 1
ATOM 530 C C . ASP A 1 73 ? 10.117 -3.957 -1.556 1.00 97.19 73 ASP A C 1
ATOM 532 O O . ASP A 1 73 ? 10.542 -5.104 -1.719 1.00 97.19 73 ASP A O 1
ATOM 536 N N . TYR A 1 74 ? 10.891 -2.974 -1.098 1.00 95.19 74 TYR A N 1
ATOM 537 C CA . TYR A 1 74 ? 12.240 -3.182 -0.572 1.00 95.19 74 TYR A CA 1
ATOM 538 C C . TYR A 1 74 ? 12.212 -3.551 0.910 1.00 95.19 74 TYR A C 1
ATOM 540 O O . TYR A 1 74 ? 13.092 -4.284 1.358 1.00 95.19 74 TYR A O 1
ATOM 548 N N . ASP A 1 75 ? 11.208 -3.071 1.648 1.00 94.62 75 ASP A N 1
ATOM 549 C CA . ASP A 1 75 ? 11.035 -3.388 3.061 1.00 94.62 75 ASP A CA 1
ATOM 550 C C . ASP A 1 75 ? 10.198 -4.666 3.235 1.00 94.62 75 ASP A C 1
ATOM 552 O O . ASP A 1 75 ? 9.107 -4.812 2.676 1.00 94.62 75 ASP A O 1
ATOM 556 N N . LEU A 1 76 ? 10.729 -5.621 4.004 1.00 94.88 76 LEU A N 1
ATOM 557 C CA . LEU A 1 76 ? 10.087 -6.916 4.240 1.00 94.88 76 LEU A CA 1
ATOM 558 C C . LEU A 1 76 ? 8.747 -6.759 4.973 1.00 94.88 76 LEU A C 1
ATOM 560 O O . LEU A 1 76 ? 7.771 -7.427 4.623 1.00 94.88 76 LEU A O 1
ATOM 564 N N . SER A 1 77 ? 8.709 -5.898 5.987 1.00 94.25 77 SER A N 1
ATOM 565 C CA . SER A 1 77 ? 7.554 -5.707 6.858 1.00 94.25 77 SER A CA 1
ATOM 566 C C . SER A 1 77 ? 6.442 -4.954 6.130 1.00 94.25 77 SER A C 1
ATOM 568 O O . SER A 1 77 ? 5.273 -5.337 6.237 1.00 94.25 77 SER A O 1
ATOM 570 N N . GLU A 1 78 ? 6.787 -3.954 5.314 1.00 95.19 78 GLU A N 1
ATOM 571 C CA . GLU A 1 78 ? 5.816 -3.274 4.446 1.00 95.19 78 GLU A CA 1
ATOM 572 C C . GLU A 1 78 ? 5.273 -4.193 3.353 1.00 95.19 78 GLU A C 1
ATOM 574 O O . GLU A 1 78 ? 4.065 -4.202 3.085 1.00 95.19 78 GLU A O 1
ATOM 579 N N . ALA A 1 79 ? 6.134 -5.018 2.747 1.00 96.75 79 ALA A N 1
ATOM 580 C CA . ALA A 1 79 ? 5.687 -5.998 1.766 1.00 96.75 79 ALA A CA 1
ATOM 581 C C . ALA A 1 79 ? 4.695 -6.996 2.386 1.00 96.75 79 ALA A C 1
ATOM 583 O O . ALA A 1 79 ? 3.679 -7.333 1.768 1.00 96.75 79 ALA A O 1
ATOM 584 N N . ALA A 1 80 ? 4.964 -7.450 3.615 1.00 96.62 80 ALA A N 1
ATOM 585 C CA . ALA A 1 80 ? 4.125 -8.406 4.327 1.00 96.62 80 ALA A CA 1
ATOM 586 C C . ALA A 1 80 ? 2.739 -7.830 4.657 1.00 96.62 80 ALA A C 1
ATOM 588 O O . ALA A 1 80 ? 1.724 -8.435 4.294 1.00 96.62 80 ALA A O 1
ATOM 589 N N . ILE A 1 81 ? 2.665 -6.641 5.267 1.00 96.62 81 ILE A N 1
ATOM 590 C CA . ILE A 1 81 ? 1.372 -6.019 5.588 1.00 96.62 81 ILE A CA 1
ATOM 591 C C . ILE A 1 81 ? 0.594 -5.646 4.321 1.00 96.62 81 ILE A C 1
ATOM 593 O O . ILE A 1 81 ? -0.607 -5.917 4.240 1.00 96.62 81 ILE A O 1
ATOM 597 N N . SER A 1 82 ? 1.267 -5.127 3.288 1.00 97.25 82 SER A N 1
ATOM 598 C CA . SER A 1 82 ? 0.642 -4.804 2.000 1.00 97.25 82 SER A CA 1
ATOM 599 C C . SER A 1 82 ? 0.048 -6.044 1.337 1.00 97.25 82 SER A C 1
ATOM 601 O O . SER A 1 82 ? -1.060 -5.985 0.801 1.00 97.25 82 SER A O 1
ATOM 603 N N . ARG A 1 83 ? 0.718 -7.201 1.432 1.00 97.62 83 ARG A N 1
ATOM 604 C CA . ARG A 1 83 ? 0.176 -8.475 0.939 1.00 97.62 83 ARG A CA 1
ATOM 605 C C . ARG A 1 83 ? -1.127 -8.831 1.652 1.00 97.62 83 ARG A C 1
ATOM 607 O O . ARG A 1 83 ? -2.110 -9.145 0.983 1.00 97.62 83 ARG A O 1
ATOM 614 N N . ARG A 1 84 ? -1.185 -8.689 2.981 1.00 97.50 84 ARG A N 1
ATOM 615 C CA . ARG A 1 84 ? -2.429 -8.908 3.746 1.00 97.50 84 ARG A CA 1
ATOM 616 C C . ARG A 1 84 ? -3.538 -7.945 3.332 1.00 97.50 84 ARG A C 1
ATOM 618 O O . ARG A 1 84 ? -4.691 -8.354 3.215 1.00 97.50 84 ARG A O 1
ATOM 625 N N . MET A 1 85 ? -3.204 -6.683 3.065 1.00 97.69 85 MET A N 1
ATOM 626 C CA . MET A 1 85 ? -4.174 -5.705 2.567 1.00 97.69 85 MET A CA 1
ATOM 627 C C . MET A 1 85 ? -4.719 -6.087 1.183 1.00 97.69 85 MET A C 1
ATOM 629 O O . MET A 1 85 ? -5.924 -5.993 0.954 1.00 97.69 85 MET A O 1
ATOM 633 N N . VAL A 1 86 ? -3.862 -6.565 0.273 1.00 97.88 86 VAL A N 1
ATOM 634 C CA . VAL A 1 86 ? -4.263 -7.073 -1.053 1.00 97.88 86 VAL A CA 1
ATOM 635 C C . VAL A 1 86 ? -5.156 -8.314 -0.946 1.00 97.88 86 VAL A C 1
ATOM 637 O O . VAL A 1 86 ? -6.103 -8.465 -1.721 1.00 97.88 86 VAL A O 1
ATOM 640 N N . GLU A 1 87 ? -4.865 -9.220 -0.015 1.00 97.25 87 GLU A N 1
ATOM 641 C CA . GLU A 1 87 ? -5.659 -10.433 0.221 1.00 97.25 87 GLU A CA 1
ATOM 642 C C . GLU A 1 87 ? -7.050 -10.114 0.787 1.00 97.25 87 GLU A C 1
ATOM 644 O O . GLU A 1 87 ? -8.040 -10.735 0.393 1.00 97.25 87 GLU A O 1
ATOM 649 N N . ALA A 1 88 ? -7.136 -9.128 1.682 1.00 97.12 88 ALA A N 1
ATOM 650 C CA . ALA A 1 88 ? -8.379 -8.702 2.317 1.00 97.12 88 ALA A CA 1
ATOM 651 C C . ALA A 1 88 ? -9.279 -7.842 1.410 1.00 97.12 88 ALA A C 1
ATOM 653 O O . ALA A 1 88 ? -10.473 -7.694 1.698 1.00 97.12 88 ALA A O 1
ATOM 654 N N . ALA A 1 89 ? -8.725 -7.252 0.347 1.00 97.75 89 ALA A N 1
ATOM 655 C CA . ALA A 1 89 ? -9.424 -6.297 -0.504 1.00 97.75 89 ALA A CA 1
ATOM 656 C C . ALA A 1 89 ? -10.118 -6.934 -1.712 1.00 97.75 89 ALA A C 1
ATOM 658 O O . ALA A 1 89 ? -9.557 -7.777 -2.412 1.00 97.75 89 ALA A O 1
ATOM 659 N N . SER A 1 90 ? -11.320 -6.439 -2.016 1.00 97.38 90 SER A N 1
ATOM 660 C CA . SER A 1 90 ? -12.011 -6.762 -3.274 1.00 97.38 90 SER A CA 1
ATOM 661 C C . SER A 1 90 ? -11.424 -6.012 -4.474 1.00 97.38 90 SER A C 1
ATOM 663 O O . SER A 1 90 ? -11.496 -6.498 -5.597 1.00 97.38 90 SER A O 1
ATOM 665 N N . GLN A 1 91 ? -10.840 -4.830 -4.252 1.00 97.19 91 GLN A N 1
ATOM 666 C CA . GLN A 1 91 ? -10.190 -4.029 -5.285 1.00 97.19 91 GLN A CA 1
ATOM 667 C C . GLN A 1 91 ? -8.855 -3.468 -4.780 1.00 97.19 91 GLN A C 1
ATOM 669 O O . GLN A 1 91 ? -8.806 -2.711 -3.813 1.00 97.19 91 GLN A O 1
ATOM 674 N N . THR A 1 92 ? -7.772 -3.793 -5.476 1.00 97.75 92 THR A N 1
ATOM 675 C CA . THR A 1 92 ? -6.422 -3.289 -5.184 1.00 97.75 92 THR A CA 1
ATOM 676 C C . THR A 1 92 ? -6.075 -2.126 -6.104 1.00 97.75 92 THR A C 1
ATOM 678 O O . THR A 1 92 ? -6.138 -2.257 -7.329 1.00 97.75 92 THR A O 1
ATOM 681 N N . ILE A 1 93 ? -5.690 -1.006 -5.503 1.00 97.56 93 ILE A N 1
ATOM 682 C CA . ILE A 1 93 ? -5.312 0.243 -6.159 1.00 97.56 93 ILE A CA 1
ATOM 683 C C . ILE A 1 93 ? -3.869 0.542 -5.766 1.00 97.56 93 ILE A C 1
ATOM 685 O O . ILE A 1 93 ? -3.567 0.710 -4.589 1.00 97.56 93 ILE A O 1
ATOM 689 N N . VAL A 1 94 ? -2.978 0.596 -6.744 1.00 97.00 94 VAL A N 1
ATOM 690 C CA . VAL A 1 94 ? -1.556 0.863 -6.529 1.00 97.00 94 VAL A CA 1
ATOM 691 C C . VAL A 1 94 ? -1.270 2.325 -6.819 1.00 97.00 94 VAL A C 1
ATOM 693 O O . VAL A 1 94 ? -1.703 2.846 -7.846 1.00 97.00 94 VAL A O 1
ATOM 696 N N . LEU A 1 95 ? -0.547 2.975 -5.913 1.00 95.25 95 LEU A N 1
ATOM 697 C CA . LEU A 1 95 ? -0.065 4.343 -6.061 1.00 95.25 95 LEU A CA 1
ATOM 698 C C . LEU A 1 95 ? 1.442 4.283 -6.318 1.00 95.25 95 LEU A C 1
ATOM 700 O O . LEU A 1 95 ? 2.178 3.727 -5.504 1.00 95.25 95 LEU A O 1
ATOM 704 N N . ALA A 1 96 ? 1.897 4.811 -7.452 1.00 94.06 96 ALA A N 1
ATOM 705 C CA . ALA A 1 96 ? 3.293 4.706 -7.862 1.00 94.06 96 ALA A CA 1
ATOM 706 C C . ALA A 1 96 ? 3.741 5.933 -8.655 1.00 94.06 96 ALA A C 1
ATOM 708 O O . ALA A 1 96 ? 3.115 6.291 -9.652 1.00 94.06 96 ALA A O 1
ATOM 709 N N . ASP A 1 97 ? 4.850 6.548 -8.254 1.00 93.25 97 ASP A N 1
ATOM 710 C CA . ASP A 1 97 ? 5.522 7.522 -9.110 1.00 93.25 97 ASP A CA 1
ATOM 711 C C . ASP A 1 97 ? 6.261 6.833 -10.276 1.00 93.25 97 ASP A C 1
ATOM 713 O O . ASP A 1 97 ? 6.379 5.603 -10.343 1.00 93.25 97 ASP A O 1
ATOM 717 N N . ASP A 1 98 ? 6.748 7.634 -11.216 1.00 93.44 98 ASP A N 1
ATOM 718 C CA . ASP A 1 98 ? 7.478 7.188 -12.399 1.00 93.44 98 ASP A CA 1
ATOM 719 C C . ASP A 1 98 ? 8.720 6.353 -12.066 1.00 93.44 98 ASP A C 1
ATOM 721 O O . ASP A 1 98 ? 9.031 5.399 -12.784 1.00 93.44 98 ASP A O 1
ATOM 725 N N . SER A 1 99 ? 9.381 6.640 -10.939 1.00 94.81 99 SER A N 1
ATOM 726 C CA . SER A 1 99 ? 10.577 5.917 -10.502 1.00 94.81 99 SER A CA 1
ATOM 727 C C . SER A 1 99 ? 10.292 4.459 -10.138 1.00 94.81 99 SER A C 1
ATOM 729 O O . SER A 1 99 ? 11.226 3.657 -10.102 1.00 94.81 99 SER A O 1
ATOM 731 N N . LYS A 1 100 ? 9.024 4.096 -9.890 1.00 95.69 100 LYS A N 1
ATOM 732 C CA . LYS A 1 100 ? 8.585 2.736 -9.534 1.00 95.69 100 LYS A CA 1
ATOM 733 C C . LYS A 1 100 ? 8.146 1.903 -10.739 1.00 95.69 100 LYS A C 1
ATOM 735 O O . LYS A 1 100 ? 7.975 0.690 -10.605 1.00 95.69 100 LYS A O 1
ATOM 740 N N . LEU A 1 101 ? 7.943 2.512 -11.906 1.00 94.25 101 LEU A N 1
ATOM 741 C CA . LEU A 1 101 ? 7.481 1.807 -13.104 1.00 94.25 101 LEU A CA 1
ATOM 742 C C . LEU A 1 101 ? 8.637 1.027 -13.750 1.00 94.25 101 LEU A C 1
ATOM 744 O O . LEU A 1 101 ? 9.749 1.535 -13.871 1.00 94.25 101 LEU A O 1
ATOM 748 N N . ASN A 1 102 ? 8.378 -0.213 -14.183 1.00 94.38 102 ASN A N 1
ATOM 749 C CA . ASN A 1 102 ? 9.406 -1.146 -14.674 1.00 94.38 102 ASN A CA 1
ATOM 750 C C . ASN A 1 102 ? 10.552 -1.388 -13.683 1.00 94.38 102 ASN A C 1
ATOM 752 O O . ASN A 1 102 ? 11.706 -1.596 -14.069 1.00 94.38 102 ASN A O 1
ATOM 756 N N . LYS A 1 103 ? 10.233 -1.371 -12.391 1.00 95.94 103 LYS A N 1
ATOM 757 C CA . LYS A 1 103 ? 11.175 -1.703 -11.329 1.00 95.94 103 LYS A CA 1
ATOM 758 C C . LYS A 1 103 ? 10.722 -2.939 -10.590 1.00 95.94 103 LYS A C 1
ATOM 760 O O . LYS A 1 103 ? 9.533 -3.179 -10.396 1.00 95.94 103 LYS A O 1
ATOM 765 N N . GLU A 1 104 ? 11.708 -3.693 -10.146 1.00 95.19 104 GLU A N 1
ATOM 766 C CA . GLU A 1 104 ? 11.529 -4.794 -9.220 1.00 95.19 104 GLU A CA 1
ATOM 767 C C . GLU A 1 104 ? 12.225 -4.416 -7.924 1.00 95.19 104 GLU A C 1
ATOM 769 O O . GLU A 1 104 ? 13.370 -3.961 -7.934 1.00 95.19 104 GLU A O 1
ATOM 774 N N . ALA A 1 105 ? 11.515 -4.591 -6.822 1.00 95.25 105 ALA A N 1
ATOM 775 C CA . ALA A 1 105 ? 12.080 -4.497 -5.497 1.00 95.25 105 ALA A CA 1
ATOM 776 C C . ALA A 1 105 ? 12.362 -5.900 -4.942 1.00 95.25 105 ALA A C 1
ATOM 778 O O . ALA A 1 105 ? 12.112 -6.925 -5.587 1.00 95.25 105 ALA A 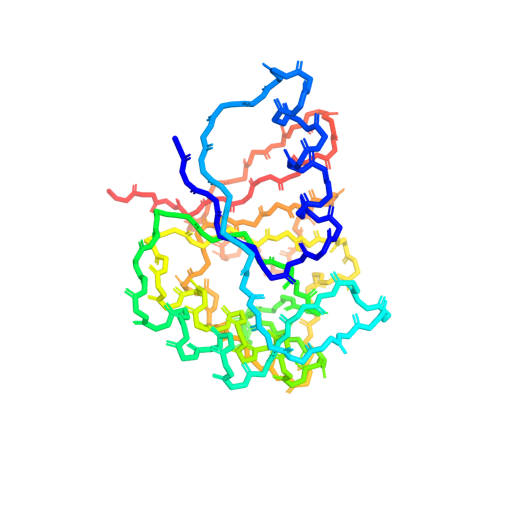O 1
ATOM 779 N N . PHE A 1 106 ? 12.938 -5.940 -3.745 1.00 94.50 106 PHE A N 1
ATOM 780 C CA . PHE A 1 106 ? 13.460 -7.165 -3.152 1.00 94.50 106 PHE A CA 1
ATOM 781 C C . PHE A 1 106 ? 12.372 -8.227 -2.912 1.00 94.50 106 PHE A C 1
ATOM 783 O O . PHE A 1 106 ? 12.573 -9.400 -3.241 1.00 94.50 106 PHE A O 1
ATOM 790 N N . MET A 1 107 ? 11.206 -7.816 -2.405 1.00 96.31 107 MET A N 1
ATOM 791 C CA . MET A 1 107 ? 10.117 -8.707 -2.013 1.00 96.31 107 MET A CA 1
ATOM 792 C C . MET A 1 107 ? 8.833 -8.420 -2.796 1.00 96.31 107 MET A C 1
ATOM 794 O O . MET A 1 107 ? 8.280 -7.330 -2.758 1.00 96.31 107 MET A O 1
ATOM 798 N N . GLU A 1 108 ? 8.309 -9.434 -3.471 1.00 97.25 108 GLU A N 1
ATOM 799 C CA . GLU A 1 108 ? 6.982 -9.438 -4.087 1.00 97.25 108 GLU A CA 1
ATOM 800 C C . GLU A 1 108 ? 5.847 -9.233 -3.063 1.00 97.25 108 GLU A C 1
ATOM 802 O O . GLU A 1 108 ? 5.742 -9.928 -2.054 1.00 97.25 108 GLU A O 1
ATOM 807 N N . ILE A 1 109 ? 4.935 -8.310 -3.342 1.00 98.25 109 ILE A N 1
ATOM 808 C CA . ILE A 1 109 ? 3.679 -8.161 -2.603 1.00 98.25 109 ILE A CA 1
ATOM 809 C C . ILE A 1 109 ? 2.639 -9.105 -3.209 1.00 98.25 109 ILE A C 1
ATOM 811 O O . ILE A 1 109 ? 2.111 -9.968 -2.506 1.00 98.25 109 ILE A O 1
ATOM 815 N N . CYS A 1 110 ? 2.348 -8.947 -4.505 1.00 98.00 110 CYS A N 1
ATOM 816 C CA . CYS A 1 110 ? 1.406 -9.782 -5.243 1.00 98.00 110 CYS A CA 1
ATOM 817 C C . CYS A 1 110 ? 1.650 -9.707 -6.765 1.00 98.00 110 CYS A C 1
ATOM 819 O O . CYS A 1 110 ? 2.220 -8.726 -7.262 1.00 98.00 110 CYS A O 1
ATOM 821 N N . PRO A 1 111 ? 1.170 -10.699 -7.534 1.00 96.12 111 PRO A N 1
ATOM 822 C CA . PRO A 1 111 ? 1.270 -10.666 -8.985 1.00 96.12 111 PRO A CA 1
ATOM 823 C C . PRO A 1 111 ? 0.355 -9.584 -9.582 1.00 96.12 111 PRO A C 1
ATOM 825 O O . PRO A 1 111 ? -0.707 -9.266 -9.035 1.00 96.12 111 PRO A O 1
ATOM 828 N N . LEU A 1 112 ? 0.732 -9.040 -10.745 1.00 92.69 112 LEU A N 1
ATOM 829 C CA . LEU A 1 112 ? 0.061 -7.882 -11.357 1.00 92.69 112 LEU A CA 1
ATOM 830 C C . LEU A 1 112 ? -1.439 -8.104 -11.611 1.00 92.69 112 LEU A C 1
ATOM 832 O O . LEU A 1 112 ? -2.227 -7.166 -11.572 1.00 92.69 112 LEU A O 1
ATOM 836 N N . GLN A 1 113 ? -1.861 -9.352 -11.821 1.00 91.19 113 GLN A N 1
ATOM 837 C CA . GLN A 1 113 ? -3.256 -9.726 -12.059 1.00 91.19 113 GLN A CA 1
ATOM 838 C C . GLN A 1 113 ? -4.168 -9.405 -10.867 1.00 91.19 113 GLN A C 1
ATOM 840 O O . GLN A 1 113 ? -5.369 -9.227 -11.058 1.00 91.19 113 GLN A O 1
ATOM 845 N N . ARG A 1 114 ? -3.618 -9.300 -9.649 1.00 95.00 114 ARG A N 1
ATOM 846 C CA . ARG A 1 114 ? -4.355 -8.871 -8.450 1.00 95.00 114 ARG A CA 1
ATOM 847 C C . ARG A 1 114 ? -4.519 -7.348 -8.368 1.00 95.00 114 ARG A C 1
ATOM 849 O O . ARG A 1 114 ? -5.340 -6.874 -7.585 1.00 95.00 114 ARG A O 1
ATOM 856 N N . VAL A 1 115 ? -3.779 -6.576 -9.165 1.00 94.56 115 VAL A N 1
ATOM 857 C CA . VAL A 1 115 ? -3.840 -5.109 -9.187 1.00 94.56 115 VAL A CA 1
ATOM 858 C C . VAL A 1 115 ? -4.915 -4.645 -10.158 1.00 94.56 115 VAL A C 1
ATOM 860 O O . VAL A 1 115 ? -4.822 -4.858 -11.364 1.00 94.56 115 VAL A O 1
ATOM 863 N N . HIS A 1 116 ? -5.924 -3.953 -9.642 1.00 94.00 116 HIS A N 1
ATOM 864 C CA . HIS A 1 116 ? -7.077 -3.537 -10.435 1.00 94.00 116 HIS A CA 1
ATOM 865 C C . HIS A 1 116 ? -6.888 -2.150 -11.032 1.00 94.00 116 HIS A C 1
ATOM 867 O O . HIS A 1 116 ? -7.370 -1.896 -12.131 1.00 94.00 116 HIS A O 1
ATOM 873 N N . ILE A 1 117 ? -6.233 -1.248 -10.298 1.00 93.94 117 ILE A N 1
ATOM 874 C CA . ILE A 1 117 ? -5.971 0.121 -10.735 1.00 93.94 117 ILE A CA 1
ATOM 875 C C . ILE A 1 117 ? -4.528 0.484 -10.397 1.00 93.94 117 ILE A C 1
ATOM 877 O O . ILE A 1 117 ? -4.086 0.220 -9.283 1.00 93.94 117 ILE A O 1
ATOM 881 N N . ILE A 1 118 ? -3.818 1.117 -11.328 1.00 93.75 118 ILE A N 1
ATOM 882 C CA . ILE A 1 118 ? -2.549 1.805 -11.069 1.00 93.75 118 ILE A CA 1
ATOM 883 C C . ILE A 1 118 ? -2.785 3.299 -11.261 1.00 93.75 118 ILE A C 1
ATOM 885 O O . ILE A 1 118 ? -3.325 3.717 -12.285 1.00 93.75 118 ILE A O 1
ATOM 889 N N . VAL A 1 119 ? -2.392 4.080 -10.265 1.00 93.31 119 VAL A N 1
ATOM 890 C CA . VAL A 1 119 ? -2.416 5.539 -10.267 1.00 93.31 119 VAL A CA 1
ATOM 891 C C . VAL A 1 119 ? -0.971 6.021 -10.267 1.00 93.31 119 VAL A C 1
ATOM 893 O O . VAL A 1 119 ? -0.217 5.697 -9.348 1.00 93.31 119 VAL A O 1
ATOM 896 N N . SER A 1 120 ? -0.592 6.783 -11.291 1.00 92.31 120 SER A N 1
ATOM 897 C CA . SER A 1 120 ? 0.768 7.306 -11.435 1.00 92.31 120 SER A CA 1
ATOM 898 C C . SER A 1 120 ? 0.804 8.755 -11.899 1.00 92.31 120 SER A C 1
ATOM 900 O O . SER A 1 120 ? -0.129 9.227 -12.543 1.00 92.31 120 SER A O 1
ATOM 902 N N . ASN A 1 121 ? 1.894 9.452 -11.578 1.00 91.06 121 ASN A N 1
ATOM 903 C CA . ASN A 1 121 ? 2.204 10.789 -12.088 1.00 91.06 121 ASN A CA 1
ATOM 904 C C . ASN A 1 121 ? 2.791 10.771 -13.517 1.00 91.06 121 ASN A C 1
ATOM 906 O O . ASN A 1 121 ? 3.087 11.830 -14.071 1.00 91.06 121 ASN A O 1
ATOM 910 N N . ALA A 1 122 ? 2.994 9.588 -14.105 1.00 88.62 122 ALA A N 1
ATOM 911 C CA . ALA A 1 122 ? 3.561 9.421 -15.435 1.00 88.62 122 ALA A CA 1
ATOM 912 C C . ALA A 1 122 ? 2.769 8.440 -16.300 1.00 88.62 122 ALA A C 1
ATOM 914 O O . ALA A 1 122 ? 1.962 7.635 -15.830 1.00 88.62 122 ALA A O 1
ATOM 915 N N . ALA A 1 123 ? 3.024 8.516 -17.606 1.00 86.25 123 ALA A N 1
ATOM 916 C CA . ALA A 1 123 ? 2.501 7.557 -18.562 1.00 86.25 123 ALA A CA 1
ATOM 917 C C . ALA A 1 123 ? 3.129 6.165 -18.345 1.00 86.25 123 ALA A C 1
ATOM 919 O O . ALA A 1 123 ? 4.298 6.070 -17.961 1.00 86.25 123 ALA A O 1
ATOM 920 N N . PRO A 1 124 ? 2.396 5.075 -18.629 1.00 86.69 124 PRO A N 1
ATOM 921 C CA . PRO A 1 124 ? 2.919 3.728 -18.529 1.00 86.69 124 PRO A CA 1
ATOM 922 C C . PRO A 1 124 ? 4.100 3.551 -19.486 1.00 86.69 124 PRO A C 1
ATOM 924 O O . PRO A 1 124 ? 4.078 4.086 -20.603 1.00 86.69 124 PRO A O 1
ATOM 927 N N . PRO A 1 125 ? 5.104 2.750 -19.098 1.00 89.19 125 PRO A N 1
ATOM 928 C CA . PRO A 1 125 ? 6.195 2.398 -19.986 1.00 89.19 125 PRO A CA 1
ATOM 929 C C . PRO A 1 125 ? 5.690 1.782 -21.292 1.00 89.19 125 PRO A C 1
ATOM 931 O O . PRO A 1 125 ? 4.715 1.030 -21.309 1.00 89.19 125 PRO A O 1
ATOM 934 N N . ARG A 1 126 ? 6.388 2.050 -22.402 1.00 88.12 126 ARG A N 1
ATOM 935 C CA . ARG A 1 126 ? 6.004 1.546 -23.736 1.00 88.12 126 ARG A CA 1
ATOM 936 C C . ARG A 1 126 ? 5.875 0.022 -23.774 1.00 88.12 126 ARG A C 1
ATOM 938 O O . ARG A 1 126 ? 5.003 -0.513 -24.453 1.00 88.12 126 ARG A O 1
ATOM 945 N N . GLU A 1 127 ? 6.713 -0.666 -23.008 1.00 87.88 127 GLU A N 1
ATOM 946 C CA . GLU A 1 127 ? 6.727 -2.127 -22.892 1.00 87.88 127 GLU A CA 1
ATOM 947 C C . GLU A 1 127 ? 5.430 -2.696 -22.299 1.00 87.88 127 GLU A C 1
ATOM 949 O O . GLU A 1 127 ? 5.092 -3.852 -22.541 1.00 87.88 127 GLU A O 1
ATOM 954 N N . TRP A 1 128 ? 4.643 -1.885 -21.585 1.00 88.94 128 TRP A N 1
ATOM 955 C CA . TRP A 1 128 ? 3.353 -2.304 -21.032 1.00 88.94 128 TRP A CA 1
ATOM 956 C C . TRP A 1 128 ? 2.253 -2.406 -22.091 1.00 88.94 128 TRP A C 1
ATOM 958 O O . TRP A 1 128 ? 1.146 -2.832 -21.770 1.00 88.94 128 TRP A O 1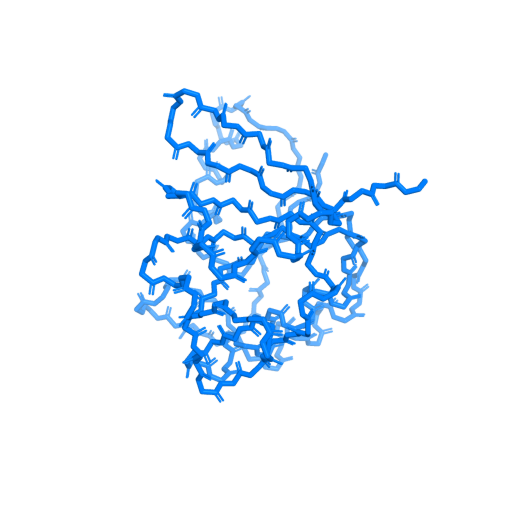
ATOM 968 N N . GLY A 1 129 ? 2.534 -2.075 -23.357 1.00 84.12 129 GLY A N 1
ATOM 969 C CA . GLY A 1 129 ? 1.542 -1.978 -24.431 1.00 84.12 129 GLY A CA 1
ATOM 970 C C . GLY A 1 129 ? 0.591 -3.174 -24.561 1.00 84.12 129 GLY A C 1
ATOM 971 O O . GLY A 1 129 ? -0.591 -2.983 -24.840 1.00 84.12 129 GLY A O 1
ATOM 972 N N . GLN A 1 130 ? 1.054 -4.406 -24.325 1.00 82.44 130 GLN A N 1
ATOM 973 C CA . GLN A 1 130 ? 0.181 -5.585 -24.367 1.00 82.44 130 GLN A CA 1
ATOM 974 C C . GLN A 1 130 ? -0.688 -5.726 -23.112 1.00 82.44 130 GLN A C 1
ATOM 976 O O . GLN A 1 130 ? -1.867 -6.054 -23.228 1.00 82.44 130 GLN A O 1
ATOM 981 N N . MET A 1 131 ? -0.137 -5.424 -21.933 1.00 81.75 131 MET A N 1
ATOM 982 C CA . MET A 1 131 ? -0.878 -5.402 -20.668 1.00 81.75 131 MET A CA 1
ATOM 983 C C . MET A 1 131 ? -1.980 -4.337 -20.698 1.00 81.75 131 MET A C 1
ATOM 985 O O . MET A 1 131 ? -3.115 -4.615 -20.316 1.00 81.75 131 MET A O 1
ATOM 989 N N . LEU A 1 132 ? -1.685 -3.164 -21.265 1.00 80.81 132 LEU A N 1
ATOM 990 C CA . LEU A 1 132 ? -2.639 -2.066 -21.413 1.00 80.81 132 LEU A CA 1
ATOM 991 C C . LEU A 1 132 ? -3.848 -2.410 -22.285 1.00 80.81 132 LEU A C 1
ATOM 993 O O . LEU A 1 132 ? -4.828 -1.692 -22.214 1.00 80.81 132 LEU A O 1
ATOM 997 N N . LYS A 1 133 ? -3.845 -3.493 -23.073 1.00 77.56 133 LYS A N 1
ATOM 998 C CA . LYS A 1 133 ? -5.063 -3.943 -23.776 1.00 77.56 133 LYS A CA 1
ATOM 999 C C . LYS A 1 133 ? -6.117 -4.495 -22.817 1.00 77.56 133 LYS A C 1
ATOM 1001 O O . LYS A 1 133 ? -7.305 -4.444 -23.109 1.00 77.56 133 LYS A O 1
ATOM 1006 N N . THR A 1 134 ? -5.677 -5.027 -21.681 1.00 73.94 134 THR A N 1
ATOM 1007 C CA . THR A 1 134 ? -6.540 -5.558 -20.617 1.00 73.94 134 THR A CA 1
ATOM 1008 C C . THR A 1 134 ? -6.964 -4.458 -19.639 1.00 73.94 134 THR A C 1
ATOM 1010 O O . THR A 1 134 ? -7.879 -4.648 -18.838 1.00 73.94 134 THR A O 1
ATOM 1013 N N . TYR A 1 135 ? -6.326 -3.290 -19.713 1.00 71.75 135 TYR A N 1
ATOM 1014 C CA . TYR A 1 135 ? -6.621 -2.130 -18.885 1.00 71.75 135 TYR A CA 1
ATOM 1015 C C . TYR A 1 135 ? -7.197 -0.989 -19.741 1.00 71.75 135 TYR A C 1
ATOM 1017 O O . TYR A 1 135 ? -7.065 -0.961 -20.956 1.00 71.75 135 TYR A O 1
ATOM 1025 N N . GLN A 1 136 ? -7.891 -0.043 -19.127 1.00 69.12 136 GLN A N 1
ATOM 1026 C CA . GLN A 1 136 ? -8.242 1.228 -19.742 1.00 69.12 136 GLN A CA 1
ATOM 1027 C C . GLN A 1 136 ? -7.340 2.291 -19.139 1.00 69.12 136 GLN A C 1
ATOM 1029 O O . GLN A 1 136 ? -7.274 2.450 -17.920 1.00 69.12 136 GLN A O 1
ATOM 1034 N N . ALA A 1 137 ? -6.624 2.982 -20.015 1.00 65.62 137 ALA A N 1
ATOM 1035 C CA . ALA A 1 137 ? -5.850 4.159 -19.682 1.00 65.62 137 ALA A CA 1
ATOM 1036 C C . ALA A 1 137 ? -6.766 5.386 -19.757 1.00 65.62 137 ALA A C 1
ATOM 1038 O O . ALA A 1 137 ? -7.309 5.681 -20.819 1.00 65.62 137 ALA A O 1
ATOM 1039 N N . SE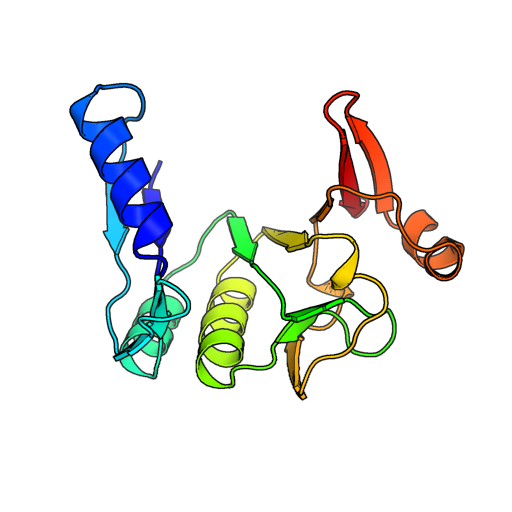R A 1 138 ? -6.909 6.109 -18.649 1.00 62.81 138 SER A N 1
ATOM 1040 C CA . SER A 1 138 ? -7.508 7.443 -18.630 1.00 62.81 138 SER A CA 1
ATOM 1041 C C . SER A 1 138 ? -6.455 8.446 -18.179 1.00 62.81 138 SER A C 1
ATOM 1043 O O . SER A 1 138 ? -5.842 8.276 -17.123 1.00 62.81 138 SER A O 1
ATOM 1045 N N . ALA A 1 139 ? -6.246 9.486 -18.981 1.00 59.19 139 ALA A N 1
ATOM 1046 C CA . ALA A 1 139 ? -5.391 10.607 -18.621 1.00 59.19 139 ALA A CA 1
ATOM 1047 C C . ALA A 1 139 ? -6.236 11.668 -17.901 1.00 59.19 139 ALA A C 1
ATOM 1049 O O . ALA A 1 139 ? -7.149 12.234 -18.503 1.00 59.19 139 ALA A O 1
ATOM 1050 N N . ASP A 1 140 ? -5.949 11.936 -16.626 1.00 55.19 140 ASP A N 1
ATOM 1051 C CA . ASP A 1 140 ? -6.442 13.138 -15.953 1.00 55.19 140 ASP A CA 1
ATOM 1052 C C . ASP A 1 140 ? -5.495 14.311 -16.291 1.00 55.19 140 ASP A C 1
ATOM 1054 O O . ASP A 1 140 ? -4.280 14.191 -16.088 1.00 55.19 140 ASP A O 1
ATOM 1058 N N . PRO A 1 141 ? -6.003 15.459 -16.780 1.00 44.00 141 PRO A N 1
ATOM 1059 C CA . PRO A 1 141 ? -5.197 16.655 -17.038 1.00 44.00 141 PRO A CA 1
ATOM 1060 C C . PRO A 1 141 ? -4.443 17.206 -15.808 1.00 44.00 141 PRO A C 1
ATOM 1062 O O . PRO A 1 141 ? -3.567 18.050 -15.977 1.00 44.00 141 PRO A O 1
ATOM 1065 N N . ARG A 1 142 ? -4.712 16.724 -14.584 1.00 48.56 142 ARG A N 1
ATOM 1066 C CA . ARG A 1 142 ? -3.944 17.030 -13.356 1.00 48.56 142 ARG A CA 1
ATOM 1067 C C . ARG A 1 142 ? -2.710 16.134 -13.136 1.00 48.56 142 ARG A C 1
ATOM 1069 O O . ARG A 1 142 ? -2.250 16.005 -12.006 1.00 48.56 142 ARG A O 1
ATOM 1076 N N . ALA A 1 143 ? -2.164 15.557 -14.209 1.00 43.59 143 ALA A N 1
ATOM 1077 C CA . ALA A 1 143 ? -0.982 14.682 -14.240 1.00 43.59 143 ALA A CA 1
ATOM 1078 C C . ALA A 1 143 ? -1.167 13.286 -13.621 1.00 43.59 143 ALA A C 1
ATOM 1080 O O . ALA A 1 143 ? -0.186 12.589 -13.391 1.00 43.59 143 ALA A O 1
ATOM 1081 N N . ILE A 1 144 ? -2.406 12.848 -13.384 1.00 58.88 144 ILE A N 1
ATOM 1082 C CA . ILE A 1 144 ? -2.692 11.529 -12.811 1.00 58.88 144 ILE A CA 1
ATOM 1083 C C . ILE A 1 144 ? -3.130 10.584 -13.933 1.00 58.88 144 ILE A C 1
ATOM 1085 O O . ILE A 1 144 ? -4.210 10.721 -14.506 1.00 58.88 144 ILE A O 1
ATOM 1089 N N . MET A 1 145 ? -2.293 9.603 -14.254 1.00 70.62 145 MET A N 1
ATOM 1090 C CA . MET A 1 145 ? -2.664 8.510 -15.137 1.00 70.62 145 MET A CA 1
ATOM 1091 C C . MET A 1 145 ? -3.306 7.385 -14.328 1.00 70.62 145 MET A C 1
ATOM 1093 O O . MET A 1 145 ? -2.705 6.860 -13.390 1.00 70.62 145 MET A O 1
ATOM 1097 N N . ILE A 1 146 ? -4.526 7.005 -14.714 1.00 75.81 146 ILE A N 1
ATOM 1098 C CA . ILE A 1 146 ? -5.273 5.895 -14.119 1.00 75.81 146 ILE A CA 1
ATOM 1099 C C . ILE A 1 146 ? -5.313 4.752 -15.130 1.00 75.81 146 ILE A C 1
ATOM 1101 O O . ILE A 1 146 ? -5.830 4.906 -16.237 1.00 75.81 146 ILE A O 1
ATOM 1105 N N . ILE A 1 147 ? -4.777 3.598 -14.741 1.00 74.69 147 ILE A N 1
ATOM 1106 C CA . ILE A 1 147 ? -4.758 2.372 -15.540 1.00 74.69 147 ILE A CA 1
ATOM 1107 C C . ILE A 1 147 ? -5.644 1.356 -14.822 1.00 74.69 147 ILE A C 1
ATOM 1109 O O . ILE A 1 147 ? -5.239 0.832 -13.790 1.00 74.69 147 ILE A O 1
ATOM 1113 N N . ALA A 1 148 ? -6.850 1.083 -15.327 1.00 70.75 148 ALA A N 1
ATOM 1114 C CA . ALA A 1 148 ? -7.842 0.229 -14.653 1.00 70.75 148 ALA A CA 1
ATOM 1115 C C . ALA A 1 148 ? -8.166 -1.051 -15.442 1.00 70.75 148 ALA A C 1
ATOM 1117 O O . ALA A 1 148 ? -8.408 -0.967 -16.638 1.00 70.75 148 ALA A O 1
ATOM 1118 N N . GLN A 1 149 ? -8.207 -2.227 -14.807 1.00 67.31 149 GLN A N 1
ATOM 1119 C CA . GLN A 1 149 ? -8.580 -3.486 -15.475 1.00 67.31 149 GLN A CA 1
ATOM 1120 C C . GLN A 1 149 ? -9.990 -3.394 -16.078 1.00 67.31 149 GLN A C 1
ATOM 1122 O O . GLN A 1 149 ? -10.892 -2.808 -15.473 1.00 67.31 149 GLN A O 1
ATOM 1127 N N . HIS A 1 150 ? -10.207 -4.023 -17.237 1.00 63.88 150 HIS A N 1
ATOM 1128 C CA . HIS A 1 150 ? -11.555 -4.221 -17.769 1.00 63.88 150 HIS A CA 1
ATOM 1129 C C . HIS A 1 150 ? -12.378 -5.037 -16.768 1.00 63.88 150 HIS A C 1
ATOM 1131 O O . HIS A 1 150 ? -12.113 -6.220 -16.549 1.00 63.88 150 HIS A O 1
ATOM 1137 N N . ARG A 1 151 ? -13.398 -4.415 -16.169 1.00 54.88 151 ARG A N 1
ATOM 1138 C CA . ARG A 1 151 ? -14.448 -5.169 -15.483 1.00 54.88 151 ARG A CA 1
ATOM 1139 C C . ARG A 1 151 ? -15.249 -5.905 -16.559 1.00 54.88 151 ARG A C 1
ATOM 1141 O O . ARG A 1 151 ? -15.741 -5.259 -17.481 1.00 54.88 151 ARG A O 1
ATOM 1148 N N . ARG A 1 152 ? -15.318 -7.234 -16.472 1.00 41.84 152 ARG A N 1
ATOM 1149 C CA . ARG A 1 152 ? -16.391 -7.984 -17.137 1.00 41.84 152 ARG A CA 1
ATOM 1150 C C . ARG A 1 152 ? -17.704 -7.730 -16.413 1.00 41.84 152 ARG A C 1
ATOM 1152 O O . ARG A 1 152 ? -17.648 -7.571 -15.172 1.00 41.84 152 ARG A O 1
#

Sequence (152 aa):
MTILTNSLAAAYYLMESLNSGRFSGKVIVIGGELNPEQQSISGALGEGVMSQFRVDKAFISVGGISLVRGISDYDLSEAAISRRMVEAASQTIVLADDSKLNKEAFMEICPLQRVHIIVSNAAPPREWGQMLKTYQASADPRAIMIIAQHRR